Protein AF-A0A6P1CVW8-F1 (afdb_monomer)

Foldseek 3Di:
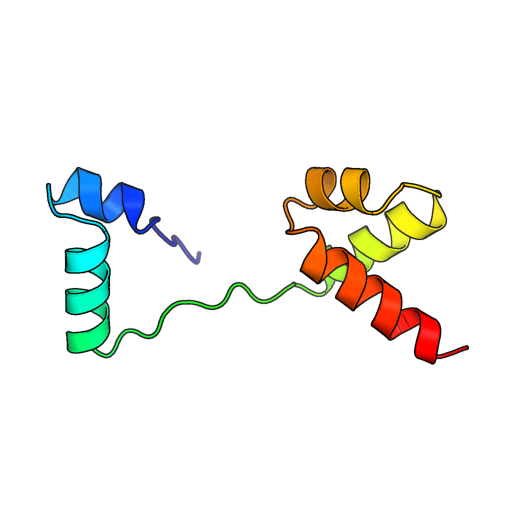DPPDDDLVNVCVVVVHDSVVSVVVCVVVVNDPDDDDQDPVLLVQLVVVVVVVDDLVVSCVVSVHDSVVSVVSVVVVVVVD

Structure (mmCIF, N/CA/C/O backbone):
data_AF-A0A6P1CVW8-F1
#
_entry.id   AF-A0A6P1CVW8-F1
#
loop_
_atom_site.group_PDB
_atom_site.id
_atom_site.type_symbol
_atom_site.label_atom_id
_atom_site.label_alt_id
_atom_site.label_comp_id
_atom_site.label_asym_id
_atom_site.label_entity_id
_atom_site.label_seq_id
_atom_site.pdbx_PDB_ins_code
_atom_site.Cartn_x
_atom_site.Cartn_y
_atom_site.Cartn_z
_atom_site.occupancy
_atom_site.B_iso_or_equiv
_atom_site.auth_seq_id
_atom_site.auth_comp_id
_atom_site.auth_asym_id
_atom_site.auth_atom_id
_atom_site.pdbx_PDB_model_num
ATOM 1 N N . MET A 1 1 ? 13.615 12.875 -5.962 1.00 30.62 1 MET A N 1
ATOM 2 C CA . MET A 1 1 ? 12.312 12.474 -6.538 1.00 30.62 1 MET A CA 1
ATOM 3 C C . MET A 1 1 ? 12.415 11.029 -7.005 1.00 30.62 1 MET A C 1
ATOM 5 O O . MET A 1 1 ? 13.109 10.769 -7.977 1.00 30.62 1 MET A O 1
ATOM 9 N N . ALA A 1 2 ? 11.804 10.076 -6.297 1.00 37.94 2 ALA A N 1
ATOM 10 C CA . ALA A 1 2 ? 11.730 8.691 -6.764 1.00 37.94 2 ALA A CA 1
ATOM 11 C C . ALA A 1 2 ? 10.602 8.586 -7.802 1.00 37.94 2 ALA A C 1
ATOM 13 O O . ALA A 1 2 ? 9.478 8.212 -7.479 1.00 37.94 2 ALA A O 1
ATOM 14 N N . GLY A 1 3 ? 10.885 8.993 -9.041 1.00 44.16 3 GLY A N 1
ATOM 15 C CA . GLY A 1 3 ? 9.978 8.841 -10.180 1.00 44.16 3 GLY A CA 1
ATOM 16 C C . GLY A 1 3 ? 9.903 7.379 -10.614 1.00 44.16 3 GLY A C 1
ATOM 17 O O . GLY A 1 3 ? 10.422 7.011 -11.664 1.00 44.16 3 GLY A O 1
ATOM 18 N N . GLY A 1 4 ? 9.330 6.522 -9.770 1.00 58.66 4 GLY A N 1
ATOM 19 C CA . GLY A 1 4 ? 9.123 5.113 -10.077 1.00 58.66 4 GLY A CA 1
ATOM 20 C C . GLY A 1 4 ? 8.037 4.972 -11.135 1.00 58.66 4 GLY A C 1
ATOM 21 O O . GLY A 1 4 ? 6.854 4.944 -10.806 1.00 58.66 4 GLY A O 1
ATOM 22 N N . THR A 1 5 ? 8.431 4.898 -12.406 1.00 67.19 5 THR A N 1
ATOM 23 C CA . THR A 1 5 ? 7.513 4.513 -13.487 1.00 67.19 5 THR A CA 1
ATOM 24 C C . THR A 1 5 ? 7.039 3.086 -13.212 1.00 67.19 5 THR A C 1
ATOM 26 O O . THR A 1 5 ? 7.859 2.207 -12.941 1.00 67.19 5 THR A O 1
ATOM 29 N N . SER A 1 6 ? 5.726 2.848 -13.226 1.00 7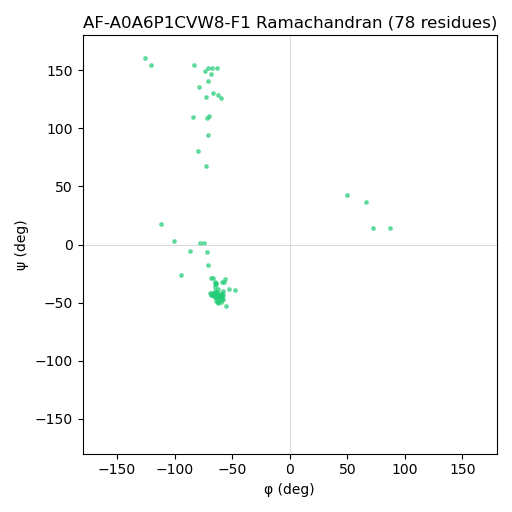8.25 6 SER A N 1
ATOM 30 C CA . SER A 1 6 ? 5.182 1.511 -12.982 1.00 78.25 6 SER A CA 1
ATOM 31 C C . SER A 1 6 ? 5.649 0.533 -14.067 1.00 78.25 6 SER A C 1
ATOM 33 O O . SER A 1 6 ? 5.896 0.923 -15.209 1.00 78.25 6 SER A O 1
ATOM 35 N N . LEU A 1 7 ? 5.754 -0.758 -13.731 1.00 81.00 7 LEU A N 1
ATOM 36 C CA . LEU A 1 7 ? 6.075 -1.798 -14.719 1.00 81.00 7 LEU A CA 1
ATOM 37 C C . LEU A 1 7 ? 5.069 -1.810 -15.878 1.00 81.00 7 LEU A C 1
ATOM 39 O O . LEU A 1 7 ? 5.461 -2.050 -17.013 1.00 81.00 7 LEU A O 1
ATOM 43 N N . VAL A 1 8 ? 3.809 -1.468 -15.595 1.00 81.12 8 VAL A N 1
ATOM 44 C CA . VAL A 1 8 ? 2.746 -1.304 -16.59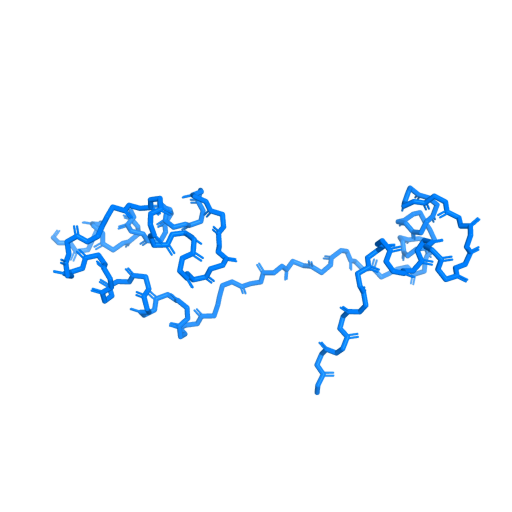3 1.00 81.12 8 VAL A CA 1
ATOM 45 C C . VAL A 1 8 ? 3.077 -0.173 -17.564 1.00 81.12 8 VAL A C 1
ATOM 47 O O . VAL A 1 8 ? 3.084 -0.391 -18.768 1.00 81.12 8 VAL A O 1
ATOM 50 N N . ALA A 1 9 ? 3.458 1.001 -17.061 1.00 83.44 9 ALA A N 1
ATOM 51 C CA . ALA A 1 9 ? 3.833 2.122 -17.919 1.00 83.44 9 ALA A CA 1
ATOM 52 C C . ALA A 1 9 ? 5.102 1.828 -18.744 1.00 83.44 9 ALA A C 1
ATOM 54 O O . ALA A 1 9 ? 5.227 2.279 -19.881 1.00 83.44 9 ALA A O 1
ATOM 55 N N . LEU A 1 10 ? 6.042 1.039 -18.209 1.00 85.50 10 LEU A N 1
ATOM 56 C CA . LEU A 1 10 ? 7.202 0.549 -18.965 1.00 85.50 10 LEU A CA 1
ATOM 57 C C . LEU A 1 10 ? 6.792 -0.452 -20.055 1.00 85.50 10 LEU A C 1
ATOM 59 O O . LEU A 1 10 ? 7.282 -0.365 -21.179 1.00 85.50 10 LEU A O 1
ATOM 63 N N . ALA A 1 11 ? 5.895 -1.382 -19.733 1.00 87.50 11 ALA A N 1
ATOM 64 C CA . ALA A 1 11 ? 5.362 -2.373 -20.659 1.00 87.50 11 ALA A CA 1
ATOM 65 C C . ALA A 1 11 ? 4.632 -1.709 -21.836 1.00 87.50 11 ALA A C 1
ATOM 67 O O . ALA A 1 11 ? 4.919 -2.029 -22.987 1.00 87.50 11 ALA A O 1
ATOM 68 N N . GLU A 1 12 ? 3.773 -0.727 -21.560 1.00 87.38 12 GLU A N 1
ATOM 69 C CA . GLU A 1 12 ? 3.079 0.073 -22.576 1.00 87.38 12 GLU A CA 1
ATOM 70 C C . GLU A 1 12 ? 4.067 0.862 -23.439 1.00 87.38 12 GLU A C 1
ATOM 72 O O . GLU A 1 12 ? 4.052 0.754 -24.666 1.00 87.38 12 GLU A O 1
ATOM 77 N N . LYS A 1 13 ? 4.991 1.597 -22.804 1.00 89.19 13 LYS A N 1
ATOM 78 C CA . LYS A 1 13 ? 5.982 2.427 -23.502 1.00 89.19 13 LYS A CA 1
ATOM 79 C C . LYS A 1 13 ? 6.858 1.624 -24.461 1.00 89.19 13 LYS A C 1
ATOM 81 O O . LYS A 1 13 ? 7.192 2.116 -25.535 1.00 89.19 13 LYS A O 1
ATOM 86 N N . TYR A 1 14 ? 7.262 0.423 -24.060 1.00 90.12 14 TYR A N 1
ATOM 87 C CA . TYR A 1 14 ? 8.159 -0.422 -24.847 1.00 90.12 14 TYR A CA 1
ATOM 88 C C . TYR A 1 14 ? 7.430 -1.533 -25.613 1.00 90.12 14 TYR A C 1
ATOM 90 O O . TYR A 1 14 ? 8.094 -2.321 -26.280 1.00 90.12 14 TYR A O 1
ATOM 98 N N . SER A 1 15 ? 6.092 -1.590 -25.550 1.00 91.19 15 SER A N 1
ATOM 99 C CA . SER A 1 15 ? 5.259 -2.625 -26.187 1.00 91.19 15 SER A CA 1
ATOM 100 C C . SER A 1 15 ? 5.727 -4.055 -25.885 1.00 91.19 15 SER A 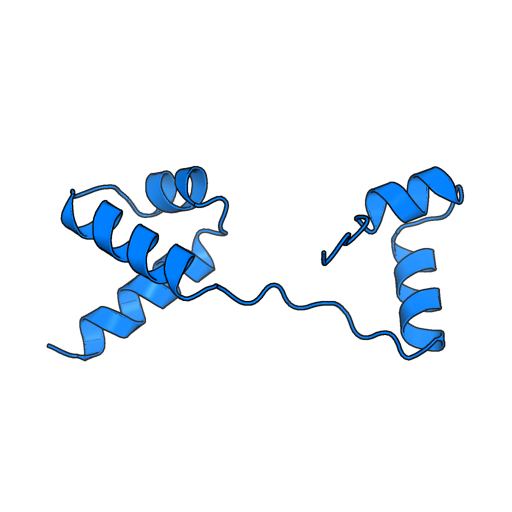C 1
ATOM 102 O O . SER A 1 15 ? 5.785 -4.919 -26.757 1.00 91.19 15 SER A O 1
ATOM 104 N N . VAL A 1 16 ? 6.081 -4.310 -24.627 1.00 91.69 16 VAL A N 1
ATOM 105 C CA . VAL A 1 16 ? 6.504 -5.630 -24.142 1.00 91.69 16 VAL A CA 1
ATOM 106 C C . VAL A 1 16 ? 5.659 -6.049 -22.951 1.00 91.69 16 VAL A C 1
ATOM 108 O O . VAL A 1 16 ? 5.046 -5.224 -22.284 1.00 91.69 16 VAL A O 1
ATOM 111 N N . SER A 1 17 ? 5.644 -7.345 -22.647 1.00 90.81 17 SER A N 1
ATOM 112 C CA . SER A 1 17 ? 4.933 -7.842 -21.469 1.00 90.81 17 SER A CA 1
ATOM 113 C C . SER A 1 17 ? 5.587 -7.381 -20.154 1.00 90.81 17 SER A C 1
ATOM 115 O O . SER A 1 17 ? 6.810 -7.226 -20.078 1.00 90.81 17 SER A O 1
ATOM 117 N N . ASP A 1 18 ? 4.791 -7.253 -19.085 1.00 87.19 18 ASP A N 1
ATOM 118 C CA . ASP A 1 18 ? 5.282 -7.012 -17.712 1.00 87.19 18 ASP A CA 1
ATOM 119 C C . ASP A 1 18 ? 6.340 -8.055 -17.301 1.00 87.19 18 ASP A C 1
ATOM 121 O O . ASP A 1 18 ? 7.374 -7.720 -16.719 1.00 87.19 18 ASP A O 1
ATOM 125 N N . TYR A 1 19 ? 6.139 -9.314 -17.702 1.00 89.00 19 TYR A N 1
ATOM 126 C CA . TYR A 1 19 ? 7.092 -10.401 -17.484 1.00 89.00 19 TYR A CA 1
ATOM 127 C C . TYR A 1 19 ? 8.453 -10.129 -18.144 1.00 89.00 19 TYR A C 1
ATOM 129 O O . TYR A 1 19 ? 9.497 -10.293 -17.507 1.00 89.00 19 TYR A O 1
ATOM 137 N N . SER A 1 20 ? 8.458 -9.658 -19.395 1.00 91.56 20 SER A N 1
ATOM 138 C CA . SER A 1 20 ? 9.681 -9.291 -20.117 1.00 91.56 20 SER A CA 1
ATOM 139 C C . SER A 1 20 ? 10.417 -8.143 -19.426 1.00 91.56 20 SER A C 1
ATOM 141 O O . SER A 1 20 ? 11.628 -8.242 -19.226 1.00 91.56 20 SER A O 1
ATOM 143 N N . ILE A 1 21 ? 9.703 -7.097 -18.986 1.00 90.56 21 ILE A N 1
ATOM 144 C CA . ILE A 1 21 ? 10.300 -5.994 -18.215 1.00 90.56 21 ILE A CA 1
ATOM 145 C C . ILE A 1 21 ? 10.945 -6.528 -16.929 1.00 90.56 21 ILE A C 1
ATOM 147 O O . ILE A 1 21 ? 12.107 -6.221 -16.661 1.00 90.56 21 ILE A O 1
ATOM 151 N N . ARG A 1 22 ? 10.251 -7.375 -16.152 1.00 88.00 22 ARG A N 1
ATOM 152 C CA . ARG A 1 22 ? 10.812 -7.970 -14.922 1.00 88.00 22 ARG A CA 1
ATOM 153 C C . ARG A 1 22 ? 12.074 -8.780 -15.191 1.00 88.00 22 ARG A C 1
ATOM 155 O O . ARG A 1 22 ? 13.035 -8.680 -14.429 1.00 88.00 22 ARG A O 1
ATOM 162 N N . MET A 1 23 ? 12.087 -9.567 -16.264 1.00 92.44 23 MET A N 1
ATOM 163 C CA . MET A 1 23 ? 13.256 -10.355 -16.652 1.00 92.44 23 MET A CA 1
ATOM 164 C C . MET A 1 23 ? 14.440 -9.473 -17.051 1.00 92.44 23 MET A C 1
ATOM 166 O O . MET A 1 23 ? 15.567 -9.753 -16.641 1.00 92.44 23 MET A O 1
ATOM 170 N N . ILE A 1 24 ? 14.191 -8.395 -17.796 1.00 90.75 24 ILE A N 1
ATOM 171 C CA . ILE A 1 24 ? 15.218 -7.424 -18.191 1.00 90.75 24 ILE A CA 1
ATOM 172 C C . ILE A 1 24 ? 15.787 -6.717 -16.957 1.00 90.75 24 ILE A C 1
ATOM 174 O O . ILE A 1 24 ? 17.004 -6.691 -16.790 1.00 90.75 24 ILE A O 1
ATOM 178 N N . LEU A 1 25 ? 14.929 -6.215 -16.062 1.00 88.88 25 LEU A N 1
ATOM 179 C CA . LEU A 1 25 ? 15.351 -5.560 -14.818 1.00 88.88 25 LEU A CA 1
ATOM 180 C C . LEU A 1 25 ? 16.185 -6.503 -13.946 1.00 88.88 25 LEU A C 1
ATOM 182 O O . LEU A 1 25 ? 17.259 -6.127 -13.482 1.00 88.88 25 LEU A O 1
ATOM 186 N N . ARG A 1 26 ? 15.752 -7.761 -13.805 1.00 88.81 26 ARG A N 1
ATOM 187 C CA . ARG A 1 26 ? 16.500 -8.782 -13.064 1.00 88.81 26 ARG A CA 1
ATOM 188 C C . ARG A 1 26 ? 17.857 -9.078 -13.703 1.00 88.81 26 ARG A C 1
ATOM 190 O O . ARG A 1 26 ? 18.845 -9.178 -12.983 1.00 88.81 26 ARG A O 1
ATOM 197 N N . LYS A 1 27 ? 17.921 -9.205 -15.034 1.00 91.12 27 LYS A N 1
ATOM 198 C CA . LYS A 1 27 ? 19.178 -9.421 -15.773 1.00 91.12 27 LYS A CA 1
ATOM 199 C C . LYS A 1 27 ? 20.129 -8.228 -15.637 1.00 91.12 27 LYS A C 1
ATOM 201 O O . LYS A 1 27 ? 21.335 -8.427 -15.575 1.00 91.12 27 LYS A O 1
ATOM 206 N N . ALA A 1 28 ? 19.586 -7.017 -15.550 1.00 90.56 28 ALA A N 1
ATOM 207 C CA . ALA A 1 28 ? 20.334 -5.792 -15.289 1.00 90.56 28 ALA A CA 1
ATOM 208 C C . ALA A 1 28 ? 20.723 -5.610 -13.806 1.00 90.56 28 ALA A C 1
ATOM 210 O O . ALA A 1 28 ? 21.318 -4.595 -13.457 1.00 90.56 28 ALA A O 1
ATOM 211 N N . GLY A 1 29 ? 20.385 -6.561 -12.925 1.00 89.06 29 GLY A N 1
ATOM 212 C CA . GLY A 1 29 ? 20.689 -6.482 -11.496 1.00 89.06 29 GLY A CA 1
ATOM 213 C C . GLY A 1 29 ? 19.839 -5.469 -10.727 1.00 89.06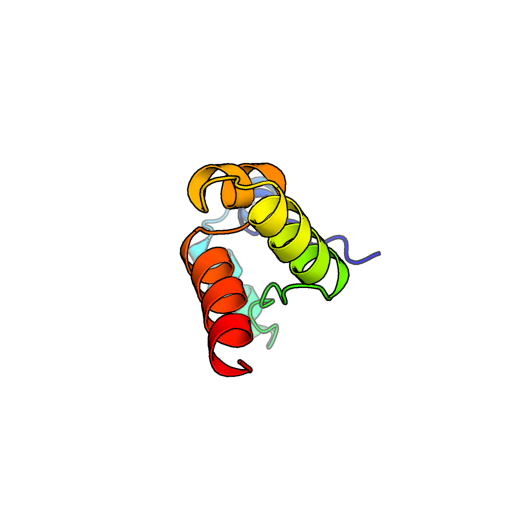 29 GLY A C 1
ATOM 214 O O . GLY A 1 29 ? 20.177 -5.141 -9.595 1.00 89.06 29 GLY A O 1
ATOM 215 N N . VAL A 1 30 ? 18.739 -4.978 -11.307 1.00 85.88 30 VAL A N 1
ATOM 216 C CA . VAL A 1 30 ? 17.812 -4.052 -10.646 1.00 85.88 30 VAL A CA 1
ATOM 217 C C . VAL A 1 30 ? 16.827 -4.866 -9.800 1.00 85.88 30 VAL A C 1
ATOM 219 O O . VAL A 1 30 ? 15.984 -5.579 -10.359 1.00 85.88 30 VAL A O 1
ATOM 222 N N . PRO A 1 31 ? 16.911 -4.810 -8.459 1.00 77.38 31 PRO A N 1
ATOM 223 C CA . PRO A 1 31 ? 16.005 -5.561 -7.606 1.00 77.38 31 PRO A CA 1
ATOM 224 C C . PRO A 1 31 ? 14.592 -4.959 -7.654 1.00 77.38 31 PRO A C 1
ATOM 226 O O . PRO A 1 31 ? 14.436 -3.751 -7.852 1.00 77.38 31 PRO A O 1
ATOM 229 N N . PRO A 1 32 ? 13.541 -5.769 -7.431 1.00 75.06 32 PRO A N 1
ATOM 230 C CA . PRO A 1 32 ? 12.195 -5.242 -7.280 1.00 75.06 32 PRO A CA 1
ATOM 231 C C . PRO A 1 32 ? 12.157 -4.272 -6.100 1.00 75.06 32 PRO A C 1
ATOM 233 O O . PRO A 1 32 ? 12.548 -4.608 -4.979 1.00 75.06 32 PRO A O 1
ATOM 236 N N . GLN A 1 33 ? 11.677 -3.060 -6.360 1.00 71.75 33 GLN A N 1
ATOM 237 C CA . GLN A 1 33 ? 11.571 -2.032 -5.341 1.00 71.75 33 GLN A CA 1
ATOM 238 C C . GLN A 1 33 ? 10.472 -2.432 -4.353 1.00 71.75 33 GLN A C 1
ATOM 240 O O . GLN A 1 33 ? 9.288 -2.471 -4.691 1.00 71.75 33 GLN A O 1
ATOM 245 N N . ARG A 1 34 ? 10.866 -2.770 -3.124 1.00 69.81 34 ARG A N 1
ATOM 246 C CA . ARG A 1 34 ? 9.907 -2.972 -2.038 1.00 69.81 34 ARG A CA 1
ATOM 247 C C . ARG A 1 34 ? 9.375 -1.604 -1.634 1.00 69.81 34 ARG A C 1
ATOM 249 O O . ARG A 1 34 ? 10.155 -0.698 -1.356 1.00 69.81 34 ARG A O 1
ATOM 256 N N . ARG A 1 35 ? 8.052 -1.450 -1.617 1.00 71.00 35 ARG A N 1
ATOM 257 C CA . ARG A 1 35 ? 7.428 -0.293 -0.975 1.00 71.00 35 ARG A CA 1
ATOM 258 C C . ARG A 1 35 ? 7.585 -0.468 0.529 1.00 71.00 35 ARG A C 1
ATOM 260 O O . ARG A 1 35 ? 6.974 -1.363 1.106 1.00 71.00 35 ARG A O 1
ATOM 267 N N . THR A 1 36 ? 8.440 0.343 1.131 1.00 78.44 36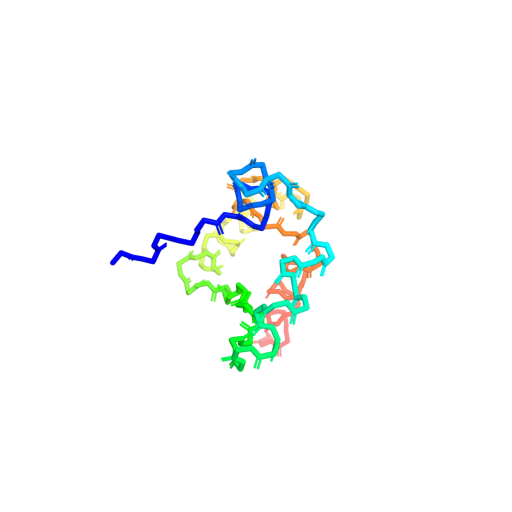 THR A N 1
ATOM 268 C CA . THR A 1 36 ? 8.542 0.461 2.583 1.00 78.44 36 THR A CA 1
ATOM 269 C C . THR A 1 36 ? 7.409 1.352 3.075 1.00 78.44 36 THR A C 1
ATOM 271 O O . THR A 1 36 ? 7.141 2.384 2.461 1.00 78.44 36 THR A O 1
ATOM 274 N N . VAL A 1 37 ? 6.747 0.954 4.160 1.00 83.56 37 VAL A N 1
ATOM 275 C CA . VAL A 1 37 ? 5.820 1.836 4.876 1.00 83.56 37 VAL A CA 1
ATOM 276 C C . VAL A 1 37 ? 6.638 2.964 5.498 1.00 83.56 37 VAL A C 1
ATOM 278 O O . VAL A 1 37 ? 7.677 2.702 6.106 1.00 83.56 37 VAL A O 1
ATOM 281 N N . THR A 1 38 ? 6.220 4.212 5.294 1.00 86.44 38 THR A N 1
ATOM 282 C CA . THR A 1 38 ? 6.876 5.362 5.927 1.00 86.44 38 THR A CA 1
ATOM 283 C C . THR A 1 38 ? 6.347 5.567 7.345 1.00 86.44 38 THR A C 1
ATOM 285 O O . THR A 1 38 ? 5.206 5.221 7.642 1.00 86.44 38 THR A O 1
ATOM 288 N N . ALA A 1 39 ? 7.152 6.188 8.212 1.00 87.12 39 ALA A N 1
ATOM 289 C CA . ALA A 1 39 ? 6.727 6.526 9.573 1.00 87.12 39 ALA A CA 1
ATOM 290 C C . ALA A 1 39 ? 5.482 7.438 9.596 1.00 87.12 39 ALA A C 1
ATOM 292 O O . ALA A 1 39 ? 4.645 7.325 10.481 1.00 87.12 39 ALA A O 1
ATOM 293 N N . GLU A 1 40 ? 5.333 8.313 8.597 1.00 87.31 40 GLU A N 1
ATOM 294 C CA . GLU A 1 40 ? 4.148 9.164 8.437 1.00 87.31 40 GLU A CA 1
ATOM 295 C C . GLU A 1 40 ? 2.892 8.342 8.113 1.00 87.31 40 GLU A C 1
ATOM 297 O O . GLU A 1 40 ? 1.838 8.554 8.707 1.00 87.31 40 GLU A O 1
ATOM 302 N N . GLN A 1 41 ? 3.009 7.356 7.216 1.00 88.94 41 GLN A N 1
ATOM 303 C CA . GLN A 1 41 ? 1.904 6.446 6.913 1.00 88.94 41 GLN A CA 1
ATOM 304 C C . GLN A 1 41 ? 1.526 5.593 8.126 1.00 88.94 41 GLN A C 1
ATOM 306 O O . GLN A 1 41 ? 0.345 5.372 8.367 1.00 88.94 41 GLN A O 1
ATOM 311 N N . GLU A 1 42 ? 2.513 5.127 8.889 1.00 91.56 42 GLU A N 1
ATOM 312 C CA . GLU A 1 42 ? 2.293 4.385 10.132 1.00 91.56 42 GLU A CA 1
ATOM 313 C C . GLU A 1 42 ? 1.564 5.242 11.177 1.00 91.56 42 GLU A C 1
ATOM 315 O O . GLU A 1 42 ? 0.538 4.822 11.711 1.00 91.56 42 GLU A O 1
ATOM 320 N N . ALA A 1 43 ? 2.016 6.482 11.396 1.00 92.31 43 ALA A N 1
ATOM 321 C CA . ALA A 1 43 ? 1.358 7.426 12.297 1.00 92.31 43 ALA A CA 1
ATOM 322 C C . ALA A 1 43 ? -0.100 7.683 11.889 1.00 92.31 43 ALA A C 1
ATOM 324 O O . ALA A 1 43 ? -0.994 7.631 12.735 1.00 92.31 43 ALA A O 1
ATOM 325 N N . ARG A 1 44 ? -0.359 7.870 10.588 1.00 92.88 44 ARG A N 1
ATOM 326 C CA . ARG A 1 44 ? -1.717 8.071 10.070 1.00 92.88 44 ARG A CA 1
ATOM 327 C C . ARG A 1 44 ? -2.608 6.844 10.269 1.00 92.88 44 ARG A C 1
ATOM 329 O O . ARG A 1 44 ? -3.787 6.993 10.571 1.00 92.88 44 ARG A O 1
ATOM 336 N N . VAL A 1 45 ? -2.062 5.632 10.133 1.00 94.44 45 VAL A N 1
ATOM 337 C CA . VAL A 1 45 ? -2.796 4.387 10.428 1.00 94.44 45 VAL A CA 1
ATOM 338 C C . VAL A 1 45 ? -3.229 4.343 11.896 1.00 94.44 45 VAL A C 1
ATOM 340 O O . VAL A 1 45 ? -4.377 3.993 12.171 1.00 94.44 45 VAL A O 1
ATOM 343 N N . HIS A 1 46 ? -2.352 4.717 12.833 1.00 93.81 46 HIS A N 1
ATOM 344 C CA . HIS A 1 46 ? -2.695 4.748 14.258 1.00 93.81 46 HIS A CA 1
ATOM 345 C C . HIS A 1 46 ? -3.723 5.822 14.597 1.00 93.81 46 HIS A C 1
ATOM 347 O O . HIS A 1 46 ? -4.663 5.534 15.331 1.00 93.81 46 HIS A O 1
ATOM 353 N N . GLU A 1 47 ? -3.580 7.025 14.045 1.00 94.75 47 GLU A N 1
ATOM 354 C CA . GLU A 1 47 ? -4.532 8.123 14.241 1.00 94.75 47 GLU A CA 1
ATOM 355 C C . GLU A 1 47 ? -5.952 7.693 13.843 1.00 94.75 47 GLU A C 1
ATOM 357 O O . GLU A 1 47 ? -6.865 7.701 14.670 1.00 94.75 47 GLU A O 1
ATOM 362 N N . LEU A 1 48 ? -6.118 7.173 12.624 1.00 94.12 48 LEU A N 1
ATOM 363 C CA . LEU A 1 48 ? -7.421 6.721 12.130 1.00 94.12 48 LEU A CA 1
ATOM 364 C C . LEU A 1 48 ? -7.979 5.538 12.940 1.00 94.12 48 LEU A C 1
ATOM 366 O O . LEU A 1 48 ? -9.190 5.415 13.121 1.00 94.12 48 LEU A O 1
ATOM 370 N N . TRP A 1 49 ? -7.113 4.663 13.455 1.00 94.50 49 TRP A N 1
ATOM 371 C CA . TRP A 1 49 ? -7.534 3.589 14.355 1.00 94.50 49 TRP A CA 1
ATOM 372 C C . TRP A 1 49 ? -8.050 4.126 15.691 1.00 94.50 49 TRP A C 1
ATOM 374 O O . TRP A 1 49 ? -9.088 3.670 16.170 1.00 94.50 49 TRP A O 1
ATOM 384 N N . THR A 1 50 ? -7.378 5.123 16.274 1.00 93.81 50 THR A N 1
ATOM 385 C CA . THR A 1 50 ? -7.837 5.774 17.512 1.00 93.81 50 THR A CA 1
ATOM 386 C C . THR A 1 50 ? -9.137 6.555 17.328 1.00 93.81 50 THR A C 1
ATOM 388 O O . THR A 1 50 ? -9.941 6.623 18.254 1.00 93.81 50 THR A O 1
ATOM 391 N N . GLU A 1 51 ? -9.397 7.060 16.120 1.00 94.12 51 GLU A N 1
ATOM 392 C CA . GLU A 1 51 ? -10.687 7.642 15.725 1.00 94.12 51 GLU A CA 1
ATOM 393 C C . GLU A 1 51 ? -11.798 6.586 15.545 1.00 94.12 51 GLU A C 1
ATOM 395 O O . GLU A 1 51 ? -12.966 6.928 15.357 1.00 94.12 51 GLU A O 1
ATOM 400 N N . GLY A 1 52 ? -11.460 5.294 15.627 1.00 93.62 52 GLY A N 1
ATOM 401 C CA . GLY A 1 52 ? -12.404 4.181 15.552 1.00 93.62 52 GLY A CA 1
ATOM 402 C C . GLY A 1 52 ? -12.701 3.701 14.131 1.00 93.62 52 GLY A C 1
ATOM 403 O O . GLY A 1 52 ? -13.668 2.958 13.927 1.00 93.62 52 GLY A O 1
ATOM 404 N N . LEU A 1 53 ? -11.901 4.095 13.132 1.00 94.50 53 LEU A N 1
ATOM 405 C CA . LEU A 1 53 ? -12.079 3.590 11.774 1.00 94.50 53 LEU A CA 1
ATOM 406 C C . LEU A 1 53 ? -11.736 2.100 11.690 1.00 94.50 53 LEU A C 1
ATOM 408 O O . LEU A 1 53 ? -10.817 1.582 12.325 1.00 94.50 53 LEU A O 1
ATOM 412 N N . LYS A 1 54 ? -12.465 1.403 10.816 1.00 93.88 54 LYS A N 1
ATOM 413 C CA . LYS A 1 54 ? -12.186 -0.000 10.507 1.00 93.88 54 LYS A CA 1
ATOM 414 C C . LYS A 1 54 ? -10.929 -0.125 9.638 1.00 93.88 54 LYS A C 1
ATOM 416 O O . LYS A 1 54 ? -10.715 0.722 8.768 1.00 93.88 54 LYS A O 1
ATOM 421 N N . PRO A 1 55 ? -10.161 -1.224 9.753 1.00 90.88 55 PRO A N 1
ATOM 422 C CA . PRO A 1 55 ? -8.924 -1.415 8.991 1.00 90.88 55 PRO A CA 1
ATOM 423 C C . PRO A 1 55 ? -9.090 -1.316 7.467 1.00 90.88 55 PRO A C 1
ATOM 425 O O . PRO A 1 55 ? -8.161 -0.912 6.776 1.00 90.88 55 PRO A O 1
ATOM 428 N N . GLU A 1 56 ? -10.262 -1.667 6.933 1.00 92.88 56 GLU A N 1
ATOM 429 C CA . GLU A 1 56 ? -10.584 -1.551 5.501 1.00 92.88 56 GLU A CA 1
ATOM 430 C C . GLU A 1 56 ? -10.675 -0.092 5.041 1.00 92.88 56 GLU A C 1
ATOM 432 O O . GLU A 1 56 ? -10.135 0.269 3.997 1.00 92.88 56 GLU A O 1
ATOM 437 N N . ALA A 1 57 ? -11.310 0.762 5.848 1.00 93.12 57 ALA A N 1
ATOM 438 C CA . ALA A 1 57 ? -11.405 2.190 5.569 1.00 93.12 57 ALA A CA 1
ATOM 439 C C . ALA A 1 57 ? -10.026 2.855 5.674 1.00 93.12 57 ALA A C 1
ATOM 441 O O . ALA A 1 57 ? -9.646 3.627 4.800 1.00 93.12 57 ALA A O 1
ATOM 442 N N . ILE A 1 58 ? -9.237 2.473 6.683 1.00 93.62 58 ILE A N 1
ATOM 443 C CA . ILE A 1 58 ? -7.857 2.948 6.858 1.00 93.62 58 ILE A CA 1
ATOM 444 C C . ILE A 1 58 ? -6.982 2.549 5.660 1.00 93.62 58 ILE A C 1
ATOM 446 O O . ILE A 1 58 ? -6.203 3.355 5.158 1.00 93.62 58 ILE A O 1
ATOM 450 N N . ALA A 1 59 ? -7.116 1.313 5.171 1.00 92.31 59 ALA A N 1
ATOM 451 C CA . ALA A 1 59 ? -6.383 0.828 4.005 1.00 92.31 59 ALA A CA 1
ATOM 452 C C . ALA A 1 59 ? -6.680 1.660 2.747 1.00 92.31 59 ALA A C 1
ATOM 454 O O . ALA A 1 59 ? -5.751 2.019 2.018 1.00 92.31 59 ALA A O 1
ATOM 455 N N . ALA A 1 60 ? -7.953 1.993 2.520 1.00 90.75 60 ALA A N 1
ATOM 456 C CA . ALA A 1 60 ? -8.363 2.855 1.417 1.00 90.75 60 ALA A CA 1
ATOM 457 C C . ALA A 1 60 ? -7.814 4.284 1.570 1.00 90.75 60 ALA A C 1
ATOM 459 O O . ALA A 1 60 ? -7.251 4.814 0.615 1.00 90.75 60 ALA A O 1
ATOM 460 N N . GLU A 1 61 ? -7.909 4.858 2.771 1.00 90.44 61 GLU A N 1
ATOM 461 C CA . GLU A 1 61 ? -7.479 6.229 3.073 1.00 90.44 61 GLU A CA 1
ATOM 462 C C . GLU A 1 61 ? -5.962 6.417 2.914 1.00 90.44 61 GLU A C 1
ATOM 464 O O . GLU A 1 61 ? -5.495 7.365 2.289 1.00 90.44 61 GLU A O 1
ATOM 469 N N . VAL A 1 62 ? -5.167 5.477 3.434 1.00 88.88 62 VAL A N 1
ATOM 470 C CA . VAL A 1 62 ? -3.694 5.555 3.413 1.00 88.88 62 VAL A CA 1
ATOM 471 C C . VAL A 1 62 ? -3.108 4.987 2.105 1.00 88.88 62 VAL A C 1
ATOM 473 O O . VAL A 1 62 ? -1.900 5.060 1.861 1.00 88.88 62 VAL A O 1
ATOM 476 N N . GLY A 1 63 ? -3.947 4.413 1.233 1.00 86.38 63 GLY A N 1
ATOM 477 C CA . GLY A 1 63 ? -3.520 3.804 -0.030 1.00 86.38 63 GLY A CA 1
ATOM 478 C C . GLY A 1 63 ? -2.649 2.559 0.172 1.00 86.38 63 GLY A C 1
ATOM 479 O O . GLY A 1 63 ? -1.684 2.330 -0.566 1.00 86.38 63 GLY A O 1
ATOM 480 N N . MET A 1 64 ? -2.958 1.765 1.198 1.00 88.06 64 MET A N 1
ATOM 481 C CA . MET A 1 64 ? -2.161 0.620 1.636 1.00 88.06 64 MET A CA 1
ATOM 482 C C . MET A 1 64 ? -2.966 -0.684 1.573 1.00 88.06 64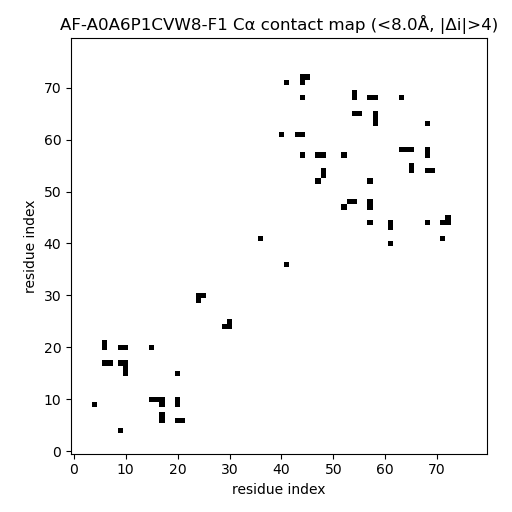 MET A C 1
ATOM 484 O O . MET A 1 64 ? -4.187 -0.695 1.650 1.00 88.06 64 MET A O 1
ATOM 488 N N . GLY A 1 65 ? -2.287 -1.825 1.435 1.00 89.62 65 GLY A N 1
ATOM 489 C CA . GLY A 1 65 ? -2.959 -3.124 1.486 1.00 89.62 65 GLY A CA 1
ATOM 490 C C . GLY A 1 65 ? -3.436 -3.468 2.901 1.00 89.62 65 GLY A C 1
ATOM 491 O O . GLY A 1 65 ? -2.695 -3.275 3.864 1.00 89.62 65 GLY A O 1
ATOM 492 N N . HIS A 1 66 ? -4.622 -4.074 3.016 1.00 91.75 66 HIS A N 1
ATOM 493 C CA . HIS A 1 66 ? -5.220 -4.524 4.283 1.00 91.7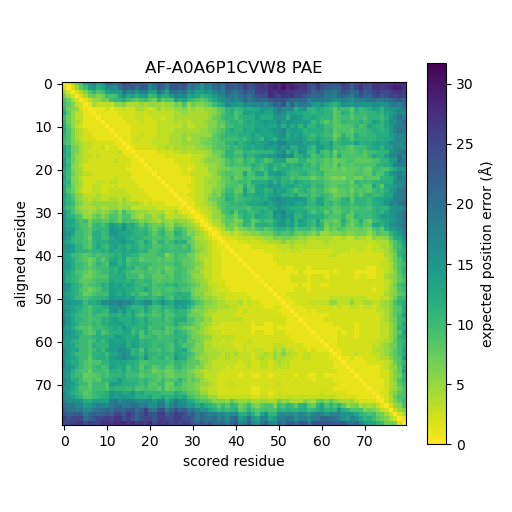5 66 HIS A CA 1
ATOM 494 C C . HIS A 1 66 ? -4.254 -5.310 5.186 1.00 91.75 66 HIS A C 1
ATOM 496 O O . HIS A 1 66 ? -4.260 -5.140 6.402 1.00 91.75 66 HIS A O 1
ATOM 502 N N . ALA A 1 67 ? -3.405 -6.162 4.602 1.00 90.56 67 ALA A N 1
ATOM 503 C CA . ALA A 1 67 ? -2.421 -6.943 5.351 1.00 90.56 67 ALA A CA 1
ATOM 504 C C . ALA A 1 67 ? -1.382 -6.060 6.064 1.00 90.56 67 ALA A C 1
ATOM 506 O O . ALA A 1 67 ? -1.060 -6.326 7.218 1.00 90.56 67 ALA A O 1
ATOM 507 N N . ASN A 1 68 ? -0.903 -4.993 5.414 1.00 90.62 68 ASN A N 1
ATOM 508 C CA . ASN A 1 68 ? 0.049 -4.068 6.031 1.00 90.62 68 ASN A CA 1
ATOM 509 C C . ASN A 1 68 ? -0.609 -3.260 7.150 1.00 90.62 68 ASN A C 1
ATOM 511 O O . ASN A 1 68 ? -0.015 -3.122 8.210 1.00 90.62 68 ASN A O 1
ATOM 515 N N . VAL A 1 69 ? -1.846 -2.792 6.950 1.00 92.38 69 VAL A N 1
ATOM 516 C CA . VAL A 1 69 ? -2.595 -2.086 8.003 1.00 92.38 69 VAL A CA 1
ATOM 517 C C . VAL A 1 69 ? -2.746 -2.973 9.241 1.00 92.38 69 VAL A C 1
ATOM 519 O O . VAL A 1 69 ? -2.432 -2.547 10.346 1.00 92.38 69 VAL A O 1
ATOM 522 N N . ARG A 1 70 ? -3.139 -4.242 9.066 1.00 92.25 70 ARG A N 1
ATOM 523 C CA . ARG A 1 70 ? -3.256 -5.197 10.183 1.00 92.25 70 ARG A CA 1
ATOM 524 C C . ARG A 1 70 ? -1.919 -5.466 10.871 1.00 92.25 70 ARG A C 1
ATOM 526 O O . ARG A 1 70 ? -1.901 -5.596 12.088 1.00 92.25 70 ARG A O 1
ATOM 533 N N . LEU A 1 71 ? -0.823 -5.541 10.115 1.00 91.19 71 LEU A N 1
ATOM 534 C CA . LEU A 1 71 ? 0.519 -5.727 10.671 1.00 91.19 71 LEU A CA 1
ATOM 535 C C . LEU A 1 71 ? 0.928 -4.541 11.558 1.00 91.19 71 LEU A C 1
ATOM 537 O O . LEU A 1 71 ? 1.398 -4.754 12.672 1.00 91.19 71 LEU A O 1
ATOM 541 N N . ILE A 1 72 ? 0.704 -3.312 11.081 1.00 91.19 72 ILE A N 1
ATOM 542 C CA . ILE A 1 72 ? 0.997 -2.073 11.818 1.00 91.19 72 ILE A CA 1
ATOM 543 C C . ILE A 1 72 ? 0.199 -2.032 13.128 1.00 91.19 72 ILE A C 1
ATOM 545 O O . ILE A 1 72 ? 0.774 -1.857 14.204 1.00 91.19 72 ILE A O 1
ATOM 549 N N . LEU A 1 73 ? -1.110 -2.286 13.060 1.00 90.75 73 LEU A N 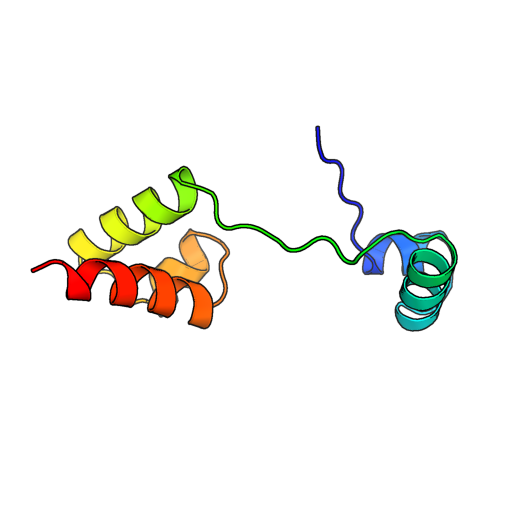1
ATOM 550 C CA . LEU A 1 73 ? -1.973 -2.301 14.246 1.00 90.75 73 LEU A CA 1
ATOM 551 C C . LEU A 1 73 ? -1.590 -3.418 15.235 1.00 90.75 73 LEU A C 1
ATOM 553 O O . LEU A 1 73 ? -1.515 -3.181 16.435 1.00 90.75 73 LEU A O 1
ATOM 557 N N . ALA A 1 74 ? -1.266 -4.622 14.753 1.00 89.19 74 ALA A N 1
ATOM 558 C CA . ALA A 1 74 ? -0.848 -5.729 15.621 1.00 89.19 74 ALA A CA 1
ATOM 559 C C . ALA A 1 74 ? 0.487 -5.460 16.341 1.00 89.19 74 ALA A C 1
ATOM 561 O O . ALA A 1 74 ? 0.681 -5.891 17.478 1.00 89.19 74 ALA A O 1
ATOM 562 N N . SER A 1 75 ? 1.409 -4.746 15.689 1.00 81.19 75 SER A N 1
ATOM 563 C CA . SER A 1 75 ? 2.721 -4.413 16.260 1.00 81.19 75 SER A CA 1
ATOM 564 C C . SER A 1 75 ? 2.674 -3.374 17.387 1.00 81.19 75 SER A C 1
ATOM 566 O O . SER A 1 75 ? 3.618 -3.269 18.167 1.00 81.19 75 SER A O 1
ATOM 568 N N . SER A 1 76 ? 1.574 -2.627 17.493 1.00 70.69 76 SER A N 1
ATOM 569 C CA . SER A 1 76 ? 1.347 -1.639 18.557 1.00 70.69 76 SER A CA 1
ATOM 570 C C . SER A 1 76 ? 0.552 -2.218 19.731 1.00 70.69 76 SER A C 1
ATOM 572 O O . SER A 1 76 ? 0.768 -1.794 20.863 1.00 70.69 76 SER A O 1
ATOM 574 N N . ASP A 1 77 ? -0.268 -3.246 19.492 1.00 60.50 77 ASP A N 1
ATOM 575 C CA . ASP A 1 77 ? -1.010 -3.970 20.537 1.00 60.50 77 ASP A CA 1
ATOM 576 C C . ASP A 1 77 ? -0.080 -4.791 21.459 1.00 60.50 77 ASP A C 1
ATOM 578 O O . ASP A 1 77 ? -0.331 -4.944 22.649 1.00 60.50 77 ASP A O 1
ATOM 582 N N . THR A 1 78 ? 1.074 -5.247 20.953 1.00 56.66 78 THR A N 1
ATOM 583 C CA . THR A 1 78 ? 2.061 -6.029 21.732 1.00 56.66 78 THR A CA 1
ATOM 584 C C . THR A 1 78 ? 2.874 -5.200 22.738 1.00 56.66 78 THR A C 1
ATOM 586 O O . THR A 1 78 ? 3.764 -5.741 23.396 1.00 56.66 78 THR A O 1
ATOM 589 N N . ARG A 1 79 ? 2.614 -3.890 22.848 1.00 52.72 79 ARG A N 1
ATOM 590 C CA . ARG A 1 79 ? 3.346 -2.957 23.720 1.00 52.72 79 ARG A CA 1
ATOM 591 C C . ARG A 1 79 ? 2.510 -2.412 24.885 1.00 52.72 79 ARG A C 1
ATOM 593 O O . ARG A 1 79 ? 2.896 -1.390 25.455 1.00 52.72 79 ARG A O 1
ATOM 600 N N . SER A 1 80 ? 1.396 -3.071 25.211 1.00 42.53 80 SER A N 1
ATOM 601 C CA . SER A 1 80 ? 0.552 -2.753 26.369 1.00 42.53 80 SER A CA 1
ATOM 602 C C . SER A 1 80 ? 0.773 -3.691 27.550 1.00 42.53 80 SER A C 1
ATOM 604 O O . SER A 1 80 ? 1.187 -4.852 27.335 1.00 42.53 80 SER A O 1
#

Sequence (80 aa):
MAGGTSLVALAEKYSVSDYSIRMILRKAGVPPQRRTVTAEQEARVHELWTEGLKPEAIAAEVGMGHANVRLILASSDTRS

Secondary structure (DSSP, 8-state):
------HHHHHHHHT--HHHHHHHHHHTT------PPPHHHHHHHHHHHHTT--HHHHHHHHT--HHHHHHHHHHHHTT-

Radius of gyration: 17.09 Å; Cα contacts (8 Å, |Δi|>4): 41; chains: 1; bounding box: 33×23×53 Å

Nearest PDB structures (foldseek):
  2r0q-assembly1_F  TM=5.384E-01  e=4.327E-01  Staphylococcus aureus
  4zms-assembly1_B  TM=5.285E-01  e=2.965E-01  Streptococcus pneumoniae R6
  6fi9-assembly1_A  TM=4.681E-01  e=4.327E-01  Lactococcus cremoris subsp. cremoris MG1363
  3tgn-assembly1_A  TM=4.924E-01  e=7.628E-01  Streptococcus pneumoniae D39
  4lgw-assembly1_A  TM=4.090E-01  e=1.843E+00  Escherichia coli K-12

Organism: NCBI:txid135487

Mean predicted aligned error: 8.29 Å

pLDDT: mean 83.95, std 13.86, range [30.62, 94.75]

Solvent-accessible surface area (backbone atoms only — not comparable to full-atom values): 4974 Å² total; per-residue (Å²): 133,88,81,75,74,49,61,64,59,51,16,63,75,68,74,45,52,55,68,56,52,53,52,52,36,51,74,72,68,48,72,85,81,76,85,74,86,48,73,66,59,51,52,51,52,51,52,44,45,76,74,65,52,52,63,68,58,48,14,63,74,71,72,46,58,56,70,57,49,52,51,56,57,54,66,58,63,76,74,114